Protein AF-A0A0C2CY02-F1 (afdb_monomer_lite)

pLDDT: mean 77.45, std 12.51, range [37.22, 92.62]

Foldseek 3Di:
DVVVVVCCVVVVVVVVVVVVVVVLLPQADDDPCSVVVVVVVVVVVVVCVVVVVVVVVVQCVPPNDVRNVVVVVVVVVVVVVVCVVCVVVSDGPVVPPVPPD

Organism: NCBI:txid51022

InterPro domains:
  IPR036259 MFS transporter superfamily [G3DSA:1.20.1250.20] (1-90)
  IPR036259 MFS transporter superfamily [SSF103473] (5-93)
  IPR051068 Major Facilitator Superfamily Domain-Containing Protein [PTHR23510] (2-96)

Secondary structure (DSSP, 8-state):
-HHHHHHHHHHHHHHHHHHHHHHHHHHHS-TTSHHHHHHHHHHHHHHHHHHHHHHHHHHHHHHGGGHHHHHHHHHHHHHHHHHHHHHTT---GGGTGGG--

Radius of gyration: 18.2 Å; chains: 1; bounding box: 47×31×46 Å

Sequence (101 aa):
LYYPLYVLVFGCVHSLLNICVTTIFSQVMGPCRQGTSQGLFIMAGSLGRLLAPLIMTALYTRFGPRAPWTMEIVQFYILATVWLVFYKKMVPLQSRTISEK

Structure (mmCIF, N/CA/C/O backbone):
data_AF-A0A0C2CY02-F1
#
_entry.id   AF-A0A0C2CY02-F1
#
loop_
_atom_site.group_PDB
_atom_site.id
_atom_site.type_symbol
_atom_site.label_atom_id
_atom_site.label_alt_id
_atom_site.label_comp_id
_atom_site.label_asym_id
_atom_site.label_entity_id
_atom_site.label_seq_id
_atom_site.pdbx_PDB_ins_code
_atom_site.Cartn_x
_atom_site.Cartn_y
_atom_site.Cartn_z
_atom_site.occupancy
_atom_site.B_iso_or_equiv
_atom_site.auth_seq_id
_atom_site.auth_comp_id
_atom_site.auth_asym_id
_atom_site.auth_atom_id
_atom_site.pdbx_PDB_model_num
ATOM 1 N N . LEU A 1 1 ? 4.912 21.142 -16.292 1.00 68.94 1 LEU A N 1
ATOM 2 C CA . LEU A 1 1 ? 3.490 20.751 -16.135 1.00 68.94 1 LEU A CA 1
ATOM 3 C C . LEU A 1 1 ? 3.309 19.318 -15.617 1.00 68.94 1 LEU A C 1
ATOM 5 O O . LEU A 1 1 ? 2.527 19.125 -14.702 1.00 68.94 1 LEU A O 1
ATOM 9 N N . TYR A 1 2 ? 4.043 18.332 -16.148 1.00 74.88 2 TYR A N 1
ATOM 10 C CA . TYR A 1 2 ? 3.904 16.918 -15.759 1.00 74.88 2 TYR A CA 1
ATOM 11 C C . TYR A 1 2 ? 4.198 16.637 -14.272 1.00 74.88 2 TYR A C 1
ATOM 13 O O . TYR A 1 2 ? 3.378 16.042 -13.587 1.00 74.88 2 TYR A O 1
ATOM 21 N N . TYR A 1 3 ? 5.320 17.136 -13.744 1.00 77.81 3 TYR A N 1
ATOM 22 C CA . TYR A 1 3 ? 5.711 16.937 -12.341 1.00 77.81 3 TYR A CA 1
ATOM 23 C C . TYR A 1 3 ? 4.693 17.452 -11.302 1.00 77.81 3 TYR A C 1
ATOM 25 O O . TYR A 1 3 ? 4.347 16.681 -10.410 1.00 77.81 3 TYR A O 1
ATOM 33 N N . PRO A 1 4 ? 4.158 18.690 -11.388 1.00 82.69 4 PRO A N 1
ATOM 34 C CA . PRO A 1 4 ? 3.165 19.153 -10.416 1.00 82.69 4 PRO A CA 1
ATOM 35 C C . PRO A 1 4 ? 1.824 18.415 -10.531 1.00 82.69 4 PRO A C 1
ATOM 37 O O . PRO A 1 4 ? 1.220 18.118 -9.507 1.00 82.69 4 PRO A O 1
ATOM 40 N N . LEU A 1 5 ? 1.382 18.052 -11.743 1.00 84.56 5 LEU A N 1
ATOM 41 C CA . LEU A 1 5 ? 0.193 17.210 -11.940 1.00 84.56 5 LEU A CA 1
ATOM 42 C C . LEU A 1 5 ? 0.378 15.821 -11.320 1.00 84.56 5 LEU A C 1
ATOM 44 O O . LEU A 1 5 ? -0.511 15.330 -10.631 1.00 84.56 5 LEU A O 1
ATOM 48 N N . TYR A 1 6 ? 1.550 15.218 -11.518 1.00 82.31 6 TYR A N 1
ATOM 49 C CA . TYR A 1 6 ? 1.894 13.922 -10.944 1.00 82.31 6 TYR A CA 1
ATOM 50 C C . TYR A 1 6 ? 1.858 13.961 -9.410 1.00 82.31 6 TYR A C 1
ATOM 52 O O . TYR A 1 6 ? 1.196 13.134 -8.786 1.00 82.31 6 TYR A O 1
ATOM 60 N N . VAL A 1 7 ? 2.501 14.957 -8.795 1.00 84.25 7 VAL A N 1
ATOM 61 C CA . VAL A 1 7 ? 2.508 15.118 -7.332 1.00 84.25 7 VAL A CA 1
ATOM 62 C C . VAL A 1 7 ? 1.099 15.357 -6.788 1.00 84.25 7 VAL A C 1
ATOM 64 O O . VAL A 1 7 ? 0.742 14.783 -5.763 1.00 84.25 7 VAL A O 1
ATOM 67 N N . LEU A 1 8 ? 0.282 16.158 -7.473 1.00 87.00 8 LEU A N 1
ATOM 68 C CA . LEU A 1 8 ? -1.064 16.488 -7.009 1.00 87.00 8 LEU A CA 1
ATOM 69 C C . LEU A 1 8 ? -1.999 15.277 -7.088 1.00 87.00 8 LEU A C 1
ATOM 71 O O . LEU A 1 8 ? -2.681 14.975 -6.112 1.00 87.00 8 LEU A O 1
ATOM 75 N N . VAL A 1 9 ? -1.984 14.540 -8.201 1.00 84.62 9 VAL A N 1
ATOM 76 C CA . VAL A 1 9 ? -2.836 13.356 -8.385 1.00 84.62 9 VAL A CA 1
ATOM 77 C C . VAL A 1 9 ? -2.410 12.226 -7.448 1.00 84.62 9 VAL A C 1
ATOM 79 O O . VAL A 1 9 ? -3.225 11.755 -6.656 1.00 84.62 9 VAL A O 1
ATOM 82 N N . PHE A 1 10 ? -1.139 11.813 -7.470 1.00 82.25 10 PHE A N 1
ATOM 83 C CA . PHE A 1 10 ? -0.686 10.694 -6.637 1.00 82.25 10 PHE A CA 1
ATOM 84 C C . PHE A 1 10 ? -0.647 11.055 -5.148 1.00 82.25 10 PHE A C 1
ATOM 86 O O . PHE A 1 10 ? -1.021 10.235 -4.310 1.00 82.25 10 PHE A O 1
ATOM 93 N N . GLY A 1 11 ? -0.261 12.286 -4.804 1.00 84.69 11 GLY A N 1
ATOM 94 C CA . GLY A 1 11 ? -0.223 12.760 -3.420 1.00 84.69 11 GLY A CA 1
ATOM 95 C C . GLY A 1 11 ? -1.613 12.897 -2.797 1.00 84.69 11 GLY A C 1
ATOM 96 O O . GLY A 1 11 ? -1.828 12.446 -1.667 1.00 84.69 11 GLY A O 1
ATOM 97 N N . CYS A 1 12 ? -2.578 13.463 -3.530 1.00 86.31 12 CYS A N 1
ATOM 98 C CA . CYS A 1 12 ? -3.953 13.591 -3.043 1.00 86.31 12 CYS A CA 1
ATOM 99 C C . CYS A 1 12 ? -4.611 12.215 -2.874 1.00 86.31 12 CYS A C 1
ATOM 101 O O . CYS A 1 12 ? -5.151 11.921 -1.807 1.00 86.31 12 CYS A O 1
ATOM 103 N N . VAL A 1 13 ? -4.481 11.332 -3.871 1.00 85.69 13 VAL A N 1
ATOM 104 C CA . VAL A 1 13 ? -5.027 9.966 -3.807 1.00 85.69 13 VAL A CA 1
ATOM 105 C C . VAL A 1 13 ? -4.414 9.175 -2.650 1.00 85.69 13 VAL A C 1
ATOM 107 O O . VAL A 1 13 ? -5.147 8.544 -1.890 1.00 85.69 13 VAL A O 1
ATOM 110 N N . HIS A 1 14 ? -3.093 9.242 -2.459 1.00 83.56 14 HIS A N 1
ATOM 111 C CA . HIS A 1 14 ? -2.429 8.567 -1.343 1.00 83.56 14 HIS A CA 1
ATOM 112 C C . HIS A 1 14 ? -2.931 9.065 0.021 1.00 83.56 14 HIS A C 1
ATOM 114 O O . HIS A 1 14 ? -3.169 8.266 0.929 1.00 83.56 14 HIS A O 1
ATOM 120 N N . SER A 1 15 ? -3.142 10.376 0.150 1.00 87.06 15 SER A N 1
ATOM 121 C CA . SER A 1 15 ? -3.644 10.984 1.386 1.00 87.06 15 SER A CA 1
ATOM 122 C C . SER A 1 15 ? -5.070 10.525 1.700 1.00 87.06 15 SER A C 1
ATOM 124 O O . SER A 1 15 ? -5.351 10.118 2.828 1.00 87.06 15 SER A O 1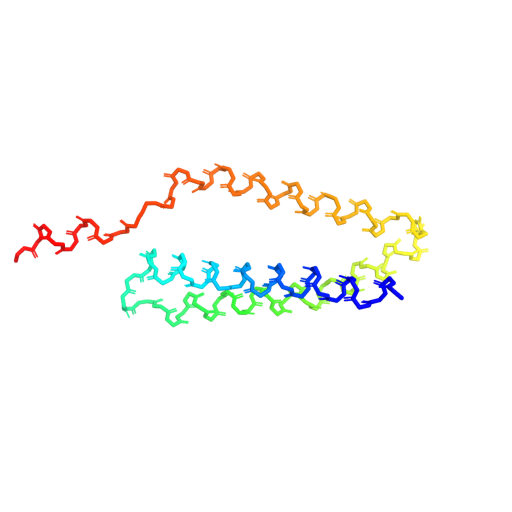
ATOM 126 N N . LEU A 1 16 ? -5.952 10.517 0.695 1.00 86.12 16 LEU A N 1
ATOM 127 C CA . LEU A 1 16 ? -7.328 10.032 0.835 1.00 86.12 16 LEU A CA 1
ATOM 128 C C . LEU A 1 16 ? -7.371 8.545 1.212 1.00 86.12 16 LEU A C 1
ATOM 130 O O . LEU A 1 16 ? -8.095 8.169 2.132 1.00 86.12 16 LEU A O 1
ATOM 134 N N . LEU A 1 17 ? -6.553 7.709 0.564 1.00 85.56 17 LEU A N 1
ATOM 135 C CA . LEU A 1 17 ? -6.463 6.279 0.875 1.00 85.56 17 LEU A CA 1
ATOM 136 C C . LEU A 1 17 ? -6.048 6.032 2.328 1.00 85.56 17 LEU A C 1
ATOM 138 O O . LEU A 1 17 ? -6.659 5.207 3.005 1.00 85.56 17 LEU A O 1
ATOM 142 N N . ASN A 1 18 ? -5.047 6.759 2.829 1.00 85.38 18 ASN A N 1
ATOM 143 C CA . ASN A 1 18 ? -4.580 6.603 4.206 1.00 85.38 18 ASN A CA 1
ATOM 144 C C . ASN A 1 18 ? -5.675 6.963 5.232 1.00 85.38 18 ASN A C 1
ATOM 146 O O . ASN A 1 18 ? -5.895 6.241 6.209 1.00 85.38 18 ASN A O 1
ATOM 150 N N . ILE A 1 19 ? -6.422 8.042 4.979 1.00 85.00 19 ILE A N 1
ATOM 151 C CA . ILE A 1 19 ? -7.548 8.453 5.831 1.00 85.00 19 ILE A CA 1
ATOM 152 C C . ILE A 1 19 ? -8.668 7.403 5.791 1.00 85.00 19 ILE A C 1
ATOM 154 O O . ILE A 1 19 ? -9.185 7.009 6.837 1.00 85.00 19 ILE A O 1
ATOM 158 N N . CYS A 1 20 ? -9.022 6.887 4.611 1.00 83.00 20 CYS A N 1
ATOM 159 C CA . CYS A 1 20 ? -10.033 5.835 4.493 1.00 83.00 20 CYS A CA 1
ATOM 160 C C . CYS A 1 20 ? -9.627 4.557 5.242 1.00 83.00 20 CYS A C 1
ATOM 162 O O . CYS A 1 20 ? -10.435 4.009 5.990 1.00 83.00 20 CYS A O 1
ATOM 164 N N . VAL A 1 21 ? -8.380 4.099 5.092 1.00 79.81 21 VAL A N 1
ATOM 165 C CA . VAL A 1 21 ? -7.887 2.885 5.763 1.00 79.81 21 VAL A CA 1
ATOM 166 C C . VAL A 1 21 ? -7.912 3.048 7.279 1.00 79.81 21 VAL A C 1
ATOM 168 O O . VAL A 1 21 ? -8.424 2.173 7.973 1.00 79.81 21 VAL A O 1
ATOM 171 N N . THR A 1 22 ? -7.423 4.173 7.802 1.00 78.25 22 THR A N 1
ATOM 172 C CA . THR A 1 22 ? -7.427 4.437 9.252 1.00 78.25 22 THR A CA 1
ATOM 173 C C . THR A 1 22 ? -8.842 4.554 9.824 1.00 78.25 22 THR A C 1
ATOM 175 O O . THR A 1 22 ? -9.092 4.064 10.925 1.00 78.25 22 THR A O 1
ATOM 178 N N . THR A 1 23 ? -9.785 5.113 9.059 1.00 80.44 23 THR A N 1
ATOM 179 C CA . THR A 1 23 ? -11.202 5.218 9.448 1.00 80.44 23 THR A CA 1
ATOM 180 C C . THR A 1 23 ? -11.901 3.857 9.455 1.00 80.44 23 THR A C 1
ATOM 182 O O . THR A 1 23 ? -12.600 3.523 10.409 1.00 80.44 23 THR A O 1
ATOM 185 N N . ILE A 1 24 ? -11.696 3.026 8.428 1.00 77.00 24 ILE A N 1
ATOM 186 C CA . ILE A 1 24 ? -12.246 1.658 8.396 1.00 77.00 24 ILE A CA 1
ATOM 187 C C . ILE A 1 24 ? -11.663 0.840 9.551 1.00 77.00 24 ILE A C 1
ATOM 189 O O . ILE A 1 24 ? -12.378 0.102 10.226 1.00 77.00 24 ILE A O 1
ATOM 193 N N . PHE A 1 25 ? -10.368 0.994 9.813 1.00 72.25 25 PHE A N 1
ATOM 194 C CA . PHE A 1 25 ? -9.676 0.267 10.865 1.00 72.25 25 PHE A CA 1
ATOM 195 C C . PHE A 1 25 ? -10.190 0.614 12.269 1.00 72.25 25 PHE A C 1
ATOM 197 O O . PHE A 1 25 ? -10.373 -0.288 13.085 1.00 72.25 25 PHE A O 1
ATOM 204 N N . SER A 1 26 ? -10.480 1.891 12.543 1.00 70.06 26 SER A N 1
ATOM 205 C CA . SER A 1 26 ? -11.073 2.318 13.818 1.00 70.06 26 SER A CA 1
ATOM 206 C C . SER A 1 26 ? -12.545 1.917 13.963 1.00 70.06 26 SER A C 1
ATOM 208 O O . SER A 1 26 ? -12.974 1.597 15.064 1.00 70.06 26 SER A O 1
ATOM 210 N N . GLN A 1 27 ? -13.314 1.874 12.870 1.00 70.56 27 GLN A N 1
ATOM 211 C CA . GLN A 1 27 ? -14.714 1.417 12.875 1.00 70.56 27 GLN A CA 1
ATOM 212 C C . GLN A 1 27 ? -14.846 -0.104 13.067 1.00 70.56 27 GLN A C 1
ATOM 214 O O . GLN A 1 27 ? -15.799 -0.585 13.681 1.00 70.56 27 GLN A O 1
ATOM 219 N N . VAL A 1 28 ? -13.906 -0.884 12.524 1.00 67.19 28 VAL A N 1
ATOM 220 C CA . VAL A 1 28 ? -13.910 -2.353 12.629 1.00 67.19 28 VAL A CA 1
ATOM 221 C C . VAL A 1 28 ? -13.371 -2.825 13.981 1.00 67.19 28 VAL A C 1
ATOM 223 O O . VAL A 1 28 ? -13.772 -3.881 14.462 1.00 67.19 28 VAL A O 1
ATOM 226 N N . MET A 1 29 ? -12.481 -2.073 14.627 1.00 62.16 29 MET A N 1
ATOM 227 C CA . MET A 1 29 ? -11.864 -2.490 15.885 1.00 62.16 29 MET A CA 1
ATOM 228 C C . MET A 1 29 ? -12.372 -1.669 17.067 1.00 62.16 29 MET A C 1
ATOM 230 O O . MET A 1 29 ? -12.173 -0.464 17.128 1.00 62.16 29 MET A O 1
ATOM 234 N N . GLY A 1 30 ? -12.970 -2.337 18.054 1.00 64.56 30 GLY A N 1
ATOM 235 C CA . GLY A 1 30 ? -13.368 -1.697 19.309 1.00 64.56 30 GLY A CA 1
ATOM 236 C C . GLY A 1 30 ? -12.184 -1.153 20.140 1.00 64.56 30 GLY A C 1
ATOM 237 O O . GLY A 1 30 ? -11.029 -1.534 19.918 1.00 64.56 30 GLY A O 1
ATOM 238 N N . PRO A 1 31 ? -12.465 -0.323 21.165 1.00 64.12 31 PRO A N 1
ATOM 239 C CA . PRO A 1 31 ? -11.479 0.492 21.893 1.00 64.12 31 PRO A CA 1
ATOM 240 C C . PRO A 1 31 ? -10.400 -0.290 22.667 1.00 64.12 31 PRO A C 1
ATOM 242 O O . PRO A 1 31 ? -9.368 0.271 23.017 1.00 64.12 31 PRO A O 1
ATOM 245 N N . CYS A 1 32 ? -10.589 -1.586 22.935 1.00 59.91 32 CYS A N 1
ATOM 246 C CA . CYS A 1 32 ? -9.707 -2.333 23.841 1.00 59.91 32 CYS A CA 1
ATOM 247 C C . CYS A 1 32 ? -8.456 -2.943 23.163 1.00 59.91 32 CYS A C 1
ATOM 249 O O . CYS A 1 32 ? -7.467 -3.216 23.836 1.00 59.91 32 CYS A O 1
ATOM 251 N N . ARG A 1 33 ? -8.451 -3.155 21.833 1.00 67.00 33 ARG A N 1
ATOM 252 C CA . ARG A 1 33 ? -7.332 -3.833 21.120 1.00 67.00 33 ARG A CA 1
ATOM 253 C C . ARG A 1 33 ? -6.731 -3.023 19.964 1.00 67.00 33 ARG A C 1
ATOM 255 O O . ARG A 1 33 ? -6.009 -3.571 19.134 1.00 67.00 33 ARG A O 1
ATOM 262 N N . GLN A 1 34 ? -7.002 -1.721 19.913 1.00 72.25 34 GLN A N 1
ATOM 263 C CA . GLN A 1 34 ? -6.606 -0.857 18.796 1.00 72.25 34 GLN A CA 1
ATOM 264 C C . GLN A 1 34 ? -5.079 -0.690 18.672 1.00 72.25 34 GLN A C 1
ATOM 266 O O . GLN A 1 34 ? -4.551 -0.721 17.561 1.00 72.25 34 GLN A O 1
ATOM 271 N N . GLY A 1 35 ? -4.358 -0.603 19.797 1.00 76.56 35 GLY A N 1
ATOM 272 C CA . GLY A 1 35 ? -2.909 -0.366 19.812 1.00 76.56 35 GLY A CA 1
ATOM 273 C C . GLY A 1 35 ? -2.077 -1.487 19.176 1.00 76.56 35 GLY A C 1
ATOM 274 O O . GLY A 1 35 ? -1.223 -1.216 18.334 1.00 76.56 35 GLY A O 1
ATOM 275 N N . THR A 1 36 ? -2.339 -2.755 19.514 1.00 82.25 36 THR A N 1
ATOM 276 C CA . THR A 1 36 ? -1.573 -3.895 18.971 1.00 82.25 36 THR A CA 1
ATOM 277 C C . THR A 1 36 ? -1.805 -4.076 17.475 1.00 82.25 36 THR A C 1
ATOM 279 O O . THR A 1 36 ? -0.856 -4.276 16.720 1.00 82.25 36 THR A O 1
ATOM 282 N N . SER A 1 37 ? -3.058 -3.968 17.030 1.00 78.75 37 SER A N 1
ATOM 283 C CA . SER A 1 37 ? -3.396 -4.096 15.614 1.00 78.75 37 SER A CA 1
ATOM 284 C C . SER A 1 37 ? -2.795 -2.951 14.796 1.00 78.75 37 SER A C 1
ATOM 286 O O . SER A 1 37 ? -2.277 -3.184 13.705 1.00 78.75 37 SER A O 1
ATOM 288 N N . GLN A 1 38 ? -2.825 -1.719 15.318 1.00 82.31 38 GLN A N 1
ATOM 289 C CA . GLN A 1 38 ? -2.183 -0.575 14.669 1.00 82.31 38 GLN A CA 1
ATOM 290 C C . GLN A 1 38 ? -0.662 -0.751 14.610 1.00 82.31 38 GLN A C 1
ATOM 292 O O . GLN A 1 38 ? -0.054 -0.475 13.577 1.00 82.31 38 GLN A O 1
ATOM 297 N N . GLY A 1 39 ? -0.055 -1.282 15.675 1.00 86.31 39 GLY A N 1
ATOM 298 C CA . GLY A 1 39 ? 1.355 -1.666 15.690 1.00 86.31 39 GLY A CA 1
ATOM 299 C C . GLY A 1 39 ? 1.692 -2.676 14.591 1.00 86.31 39 GLY A C 1
ATOM 300 O O . GLY A 1 39 ? 2.630 -2.453 13.829 1.00 86.31 39 GLY A O 1
ATOM 301 N N . LEU A 1 40 ? 0.887 -3.733 14.437 1.00 86.19 40 LEU A N 1
ATOM 302 C CA . LEU A 1 40 ? 1.080 -4.737 13.384 1.00 86.19 40 LEU A CA 1
ATOM 303 C C . LEU A 1 40 ? 0.944 -4.131 11.978 1.00 86.19 40 LEU A C 1
ATOM 305 O O . LEU A 1 40 ? 1.754 -4.426 11.100 1.00 86.19 40 LEU A O 1
ATOM 309 N N . PHE A 1 41 ? -0.037 -3.249 11.772 1.00 83.81 41 PHE A N 1
ATOM 310 C CA . PHE A 1 41 ? -0.216 -2.532 10.508 1.00 83.81 41 PHE A CA 1
ATOM 311 C C . PHE A 1 41 ? 1.008 -1.669 10.161 1.00 83.81 41 PHE A C 1
ATOM 313 O O . PHE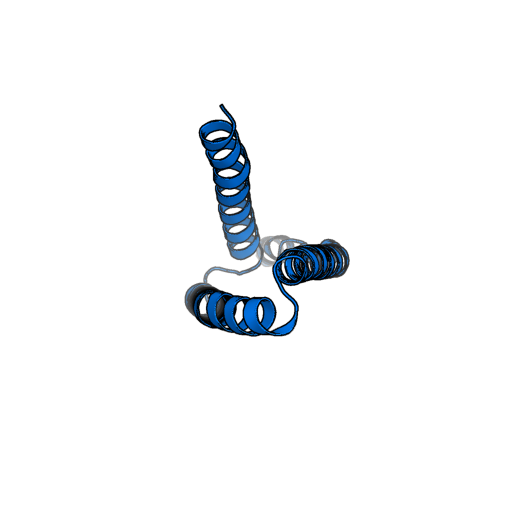 A 1 41 ? 1.512 -1.718 9.037 1.00 83.81 41 PHE A O 1
ATOM 320 N N . ILE A 1 42 ? 1.540 -0.929 11.137 1.00 88.00 42 ILE A N 1
ATOM 321 C CA . ILE A 1 42 ? 2.735 -0.095 10.954 1.00 88.00 42 ILE A CA 1
ATOM 322 C C . ILE A 1 42 ? 3.975 -0.961 10.691 1.00 88.00 42 ILE A C 1
ATOM 324 O O . ILE A 1 42 ? 4.776 -0.625 9.813 1.00 88.00 42 ILE A O 1
ATOM 328 N N . MET A 1 43 ? 4.128 -2.086 11.396 1.00 90.31 43 MET A N 1
ATOM 329 C CA . MET A 1 43 ? 5.227 -3.031 11.172 1.00 90.31 43 MET A CA 1
ATOM 330 C C . MET A 1 43 ? 5.179 -3.621 9.760 1.00 90.31 43 MET A C 1
ATOM 332 O O . MET A 1 43 ? 6.188 -3.586 9.055 1.00 90.31 43 MET A O 1
ATOM 336 N N . ALA A 1 44 ? 4.008 -4.075 9.307 1.0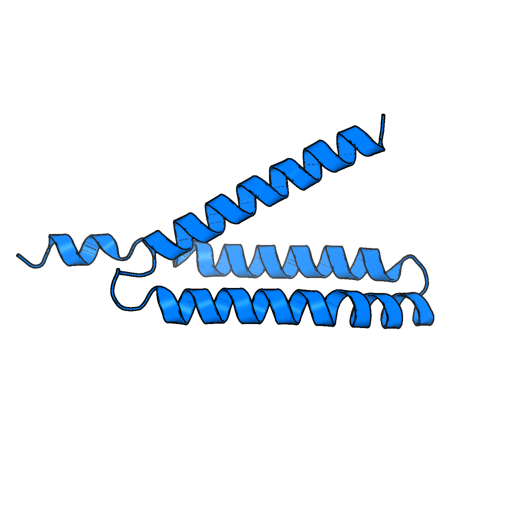0 87.81 44 ALA A N 1
ATOM 337 C CA . ALA A 1 44 ? 3.819 -4.581 7.948 1.00 87.81 44 ALA A CA 1
ATOM 338 C C . ALA A 1 44 ? 4.132 -3.507 6.891 1.00 87.81 44 ALA A C 1
ATOM 340 O O . ALA A 1 44 ? 4.859 -3.771 5.931 1.00 87.81 44 ALA A O 1
ATOM 341 N N . GLY A 1 45 ? 3.665 -2.271 7.097 1.00 87.06 45 GLY A N 1
ATOM 342 C CA . GLY A 1 45 ? 3.966 -1.149 6.204 1.00 87.06 45 GLY A CA 1
ATOM 343 C C . GLY A 1 45 ? 5.452 -0.772 6.166 1.00 87.06 45 GLY A C 1
ATOM 344 O O . GLY A 1 45 ? 5.958 -0.346 5.127 1.00 87.06 45 GLY A O 1
ATOM 345 N N . SER A 1 46 ? 6.166 -0.932 7.280 1.00 90.38 46 SER A N 1
ATOM 346 C CA . SER A 1 46 ? 7.613 -0.682 7.365 1.00 90.38 46 SER A CA 1
ATOM 347 C C . SER A 1 46 ? 8.412 -1.781 6.665 1.00 90.38 46 SER A C 1
ATOM 349 O O . SER A 1 46 ? 9.341 -1.484 5.916 1.00 90.38 46 SER A O 1
ATOM 351 N N . LEU A 1 47 ? 8.001 -3.041 6.831 1.00 91.69 47 LEU A N 1
ATOM 352 C CA . LEU A 1 47 ? 8.610 -4.175 6.143 1.00 91.69 47 LEU A CA 1
ATOM 353 C C . LEU A 1 47 ? 8.418 -4.075 4.623 1.00 91.69 47 LEU A C 1
ATOM 355 O O . LEU A 1 47 ? 9.370 -4.264 3.870 1.00 91.69 47 LEU A O 1
ATOM 359 N N . GLY A 1 48 ? 7.221 -3.689 4.170 1.00 88.19 48 GLY A N 1
ATOM 360 C CA . GLY A 1 48 ? 6.951 -3.432 2.754 1.00 88.19 48 GLY A CA 1
ATOM 361 C C . GLY A 1 48 ? 7.849 -2.337 2.173 1.00 88.19 48 GLY A C 1
ATOM 362 O O . GLY A 1 48 ? 8.409 -2.512 1.095 1.00 88.19 48 GLY A O 1
ATOM 363 N N . ARG A 1 49 ? 8.071 -1.243 2.915 1.00 88.44 49 ARG A N 1
ATOM 364 C CA . ARG A 1 49 ? 8.983 -0.160 2.502 1.00 88.44 49 ARG A CA 1
ATOM 365 C C . ARG A 1 49 ? 10.447 -0.589 2.416 1.00 88.44 49 ARG A C 1
ATOM 367 O O . ARG A 1 49 ? 11.176 -0.032 1.604 1.00 88.44 49 ARG A O 1
ATOM 374 N N . LEU A 1 50 ? 10.870 -1.565 3.216 1.00 92.62 50 LEU A N 1
ATOM 375 C CA . LEU A 1 50 ? 12.215 -2.136 3.139 1.00 92.62 50 LEU A CA 1
ATOM 376 C C . LEU A 1 50 ? 12.355 -3.109 1.958 1.00 92.62 50 LEU A C 1
ATOM 378 O O . LEU A 1 50 ? 13.355 -3.079 1.243 1.00 92.62 50 LEU A O 1
ATOM 382 N N . LEU A 1 51 ? 11.342 -3.945 1.722 1.00 88.75 51 LEU A N 1
ATOM 383 C CA . LEU A 1 51 ? 11.354 -4.945 0.651 1.00 88.75 51 LEU A CA 1
ATOM 384 C C . LEU A 1 51 ? 11.152 -4.337 -0.744 1.00 88.75 51 LEU A C 1
ATOM 386 O O . LEU A 1 51 ? 11.752 -4.817 -1.703 1.00 88.75 51 LEU A O 1
ATOM 390 N N . ALA A 1 52 ? 10.355 -3.273 -0.870 1.00 85.94 52 ALA A N 1
ATOM 391 C CA . ALA A 1 52 ? 10.048 -2.631 -2.149 1.00 85.94 52 ALA A CA 1
ATOM 392 C C . ALA A 1 52 ? 11.296 -2.222 -2.967 1.00 85.94 52 ALA A C 1
ATOM 394 O O . ALA A 1 52 ? 11.413 -2.665 -4.112 1.00 85.94 52 ALA A O 1
ATOM 395 N N . PRO A 1 53 ? 12.267 -1.450 -2.432 1.00 87.44 53 PRO A N 1
ATOM 396 C CA . PRO A 1 53 ? 13.464 -1.076 -3.186 1.00 87.44 53 PRO A CA 1
ATOM 397 C C . PRO A 1 53 ? 14.386 -2.268 -3.465 1.00 87.44 53 PRO A C 1
ATOM 399 O O . PRO A 1 53 ? 15.021 -2.300 -4.517 1.00 87.44 53 PRO A O 1
ATOM 402 N N . LEU A 1 54 ? 14.442 -3.267 -2.576 1.00 88.25 54 LEU A N 1
ATOM 403 C CA . LEU A 1 54 ? 15.218 -4.495 -2.792 1.00 88.25 54 LEU A CA 1
ATOM 404 C C . LEU A 1 54 ? 14.680 -5.289 -3.987 1.00 88.25 54 LEU A C 1
ATOM 406 O O . LEU A 1 54 ? 15.439 -5.639 -4.892 1.00 88.25 54 LEU A O 1
ATOM 410 N N . ILE A 1 55 ? 13.366 -5.519 -4.017 1.00 85.62 55 ILE A N 1
ATOM 411 C CA . ILE A 1 55 ? 12.695 -6.233 -5.107 1.00 85.62 55 ILE A CA 1
ATOM 412 C C . ILE A 1 55 ? 12.813 -5.431 -6.405 1.00 85.62 55 ILE A C 1
ATOM 414 O O . ILE A 1 55 ? 13.181 -5.999 -7.431 1.00 85.62 55 ILE A O 1
ATOM 418 N N . MET A 1 56 ? 12.582 -4.115 -6.367 1.00 84.25 56 MET A N 1
ATOM 419 C CA . MET A 1 56 ? 12.678 -3.277 -7.565 1.00 84.25 56 MET A CA 1
ATOM 420 C C . MET A 1 56 ? 14.095 -3.214 -8.130 1.00 84.25 56 MET A C 1
ATOM 422 O O . MET A 1 56 ? 14.265 -3.322 -9.342 1.00 84.25 56 MET A O 1
ATOM 426 N N . THR A 1 57 ? 15.119 -3.125 -7.280 1.00 85.44 57 THR A N 1
ATOM 427 C CA . THR A 1 57 ? 16.521 -3.119 -7.729 1.00 85.44 57 THR A CA 1
ATOM 428 C C . THR A 1 57 ? 16.917 -4.467 -8.339 1.00 85.44 57 THR A C 1
ATOM 430 O O . THR A 1 57 ? 17.532 -4.514 -9.410 1.00 85.44 57 THR A O 1
ATOM 433 N N . ALA A 1 58 ? 16.527 -5.580 -7.709 1.00 84.00 58 ALA A N 1
ATOM 434 C CA . ALA A 1 58 ? 16.792 -6.925 -8.223 1.00 84.00 58 ALA A CA 1
ATOM 435 C C . ALA A 1 58 ? 16.053 -7.207 -9.543 1.00 84.00 58 ALA A C 1
ATOM 437 O O . ALA A 1 58 ? 16.578 -7.878 -10.435 1.00 84.00 58 ALA A O 1
ATOM 438 N N . LEU A 1 59 ? 14.836 -6.684 -9.687 1.00 82.00 59 LEU A N 1
ATOM 439 C CA . LEU A 1 59 ? 14.021 -6.895 -10.876 1.00 82.00 59 LEU A CA 1
ATOM 440 C C . LEU A 1 59 ? 14.478 -6.014 -12.045 1.00 82.00 59 LEU A C 1
ATOM 442 O O . LEU A 1 59 ? 14.569 -6.495 -13.177 1.00 82.00 59 LEU A O 1
ATOM 446 N N . TYR A 1 60 ? 14.838 -4.758 -11.767 1.00 78.25 60 TYR A N 1
ATOM 447 C CA . TYR A 1 60 ? 15.368 -3.828 -12.763 1.00 78.25 60 TYR A CA 1
ATOM 448 C C . TYR A 1 60 ? 16.676 -4.340 -13.381 1.00 78.25 60 TYR A C 1
ATOM 450 O O . TYR A 1 60 ? 16.852 -4.279 -14.596 1.00 78.25 60 TYR A O 1
ATOM 458 N N . THR A 1 61 ? 17.572 -4.903 -12.563 1.00 78.62 61 THR A N 1
ATOM 459 C CA . THR A 1 61 ? 18.868 -5.430 -13.026 1.00 78.62 61 THR A CA 1
ATOM 460 C C . THR A 1 61 ? 18.745 -6.672 -13.908 1.00 78.62 61 THR A C 1
ATOM 462 O O . THR A 1 61 ? 19.569 -6.849 -14.801 1.0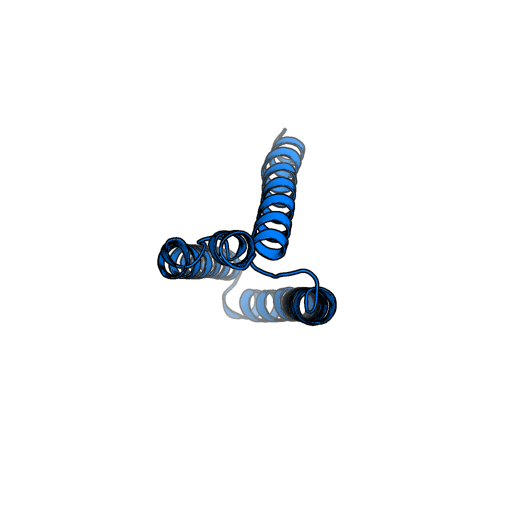0 78.62 61 THR A O 1
ATOM 465 N N . ARG A 1 62 ? 17.726 -7.522 -13.709 1.00 76.69 62 ARG A N 1
ATOM 466 C CA . ARG A 1 62 ? 17.551 -8.753 -14.504 1.00 76.69 62 ARG A CA 1
ATOM 467 C C . ARG A 1 62 ? 16.645 -8.611 -15.725 1.00 76.69 62 ARG A C 1
ATOM 469 O O . ARG A 1 62 ? 16.917 -9.247 -16.736 1.00 76.69 62 ARG A O 1
ATOM 476 N N . PHE A 1 63 ? 15.573 -7.825 -15.638 1.00 73.94 63 PHE A N 1
ATOM 477 C CA . PHE A 1 63 ? 14.532 -7.758 -16.678 1.00 73.94 63 PHE A CA 1
ATOM 478 C C . PHE A 1 63 ? 14.396 -6.371 -17.329 1.00 73.94 63 PHE A C 1
ATOM 480 O O . PHE A 1 63 ? 13.547 -6.167 -18.202 1.00 73.94 63 PHE A O 1
ATOM 487 N N . GLY A 1 64 ? 15.243 -5.416 -16.938 1.00 77.75 64 GLY A N 1
ATOM 488 C CA . GLY A 1 64 ? 15.250 -4.068 -17.490 1.00 77.75 64 GLY A CA 1
ATOM 489 C C . GLY A 1 64 ? 14.053 -3.209 -17.045 1.00 77.75 64 GLY A C 1
ATOM 490 O O . GLY A 1 64 ? 13.303 -3.567 -16.134 1.00 77.75 64 GLY A O 1
ATOM 491 N N . PRO A 1 65 ? 13.838 -2.053 -17.697 1.00 74.81 65 PRO A N 1
ATOM 492 C CA . PRO A 1 65 ? 12.933 -1.004 -17.217 1.00 74.81 65 PRO A CA 1
ATOM 493 C C . PRO A 1 65 ? 11.438 -1.329 -17.339 1.00 74.81 65 PRO A C 1
ATOM 495 O O . PRO A 1 65 ? 10.615 -0.597 -16.798 1.00 74.81 65 PRO A O 1
ATOM 498 N N . ARG A 1 66 ? 11.057 -2.410 -18.036 1.00 73.69 66 ARG A N 1
ATOM 499 C CA . ARG A 1 66 ? 9.647 -2.820 -18.194 1.00 73.69 66 ARG A CA 1
ATOM 500 C C . ARG A 1 66 ? 9.112 -3.597 -16.991 1.00 73.69 66 ARG A C 1
ATOM 502 O O . ARG A 1 66 ? 7.916 -3.552 -16.725 1.00 73.69 66 ARG A O 1
ATOM 509 N N . ALA A 1 67 ? 9.984 -4.284 -16.262 1.00 76.12 67 ALA A N 1
ATOM 510 C CA . ALA A 1 67 ? 9.583 -5.192 -15.194 1.00 76.12 67 ALA A CA 1
ATOM 511 C C . ALA A 1 67 ? 9.011 -4.511 -13.931 1.00 76.12 67 ALA A C 1
ATOM 513 O O . ALA A 1 67 ? 8.040 -5.041 -13.386 1.00 76.12 67 ALA A O 1
ATOM 514 N N . PRO A 1 68 ? 9.504 -3.332 -13.489 1.00 78.19 68 PRO A N 1
ATOM 515 C CA . PRO A 1 68 ? 8.885 -2.590 -12.387 1.00 78.19 68 PRO A CA 1
ATOM 516 C C . PRO A 1 68 ? 7.417 -2.250 -12.656 1.00 78.19 68 PRO A C 1
ATOM 518 O O . PRO A 1 68 ? 6.564 -2.442 -11.796 1.00 78.19 68 PRO A O 1
ATOM 521 N N . TRP A 1 69 ? 7.102 -1.827 -13.884 1.00 78.75 69 TRP A N 1
ATOM 522 C CA . TRP A 1 69 ? 5.736 -1.482 -14.276 1.00 78.75 69 TRP A CA 1
ATOM 523 C C . TRP A 1 69 ? 4.795 -2.685 -14.235 1.00 78.75 69 TRP A C 1
ATOM 525 O O . TRP A 1 69 ? 3.654 -2.559 -13.799 1.00 78.75 69 TRP A O 1
ATOM 535 N N . THR A 1 70 ? 5.263 -3.865 -14.649 1.00 81.31 70 THR A N 1
ATOM 536 C CA . THR A 1 70 ? 4.457 -5.091 -14.569 1.00 81.31 70 THR A CA 1
ATOM 537 C C . THR A 1 70 ? 4.190 -5.494 -13.118 1.00 81.31 70 THR A C 1
ATOM 539 O O . THR A 1 70 ? 3.071 -5.887 -12.800 1.00 81.31 70 THR A O 1
ATOM 542 N N . MET A 1 71 ? 5.174 -5.341 -12.225 1.00 83.00 71 MET A N 1
ATOM 543 C CA . MET A 1 71 ? 4.992 -5.578 -10.786 1.00 83.00 71 MET A CA 1
ATOM 544 C C . MET A 1 71 ? 3.940 -4.653 -10.168 1.00 83.00 71 MET A C 1
ATOM 546 O O . MET A 1 71 ? 3.078 -5.129 -9.433 1.00 83.00 71 MET A O 1
ATOM 550 N N . GLU A 1 72 ? 3.961 -3.360 -10.498 1.00 83.62 72 GLU A N 1
ATOM 551 C CA . GLU A 1 72 ? 2.960 -2.400 -10.007 1.00 83.62 72 GLU A CA 1
ATOM 552 C C . GLU A 1 72 ? 1.538 -2.798 -10.435 1.00 83.62 72 GLU A C 1
ATOM 554 O O . GLU A 1 72 ? 0.618 -2.822 -9.617 1.00 83.62 72 GLU A O 1
ATOM 559 N N . ILE A 1 73 ? 1.355 -3.195 -11.701 1.00 86.12 73 ILE A N 1
ATOM 560 C CA . ILE A 1 73 ? 0.054 -3.654 -12.216 1.00 86.12 73 ILE A CA 1
ATOM 561 C C . ILE A 1 73 ? -0.431 -4.893 -11.450 1.00 86.12 73 ILE A C 1
ATOM 563 O O . ILE A 1 73 ? -1.598 -4.965 -11.055 1.00 86.12 73 ILE A O 1
ATOM 567 N N . VAL A 1 74 ? 0.462 -5.854 -11.204 1.00 88.81 74 VAL A N 1
ATOM 568 C CA . VAL A 1 74 ? 0.144 -7.057 -10.421 1.00 88.81 74 VAL A CA 1
ATOM 569 C C . VAL A 1 74 ? -0.240 -6.685 -8.987 1.00 88.81 74 VAL A C 1
ATOM 571 O O . VAL A 1 74 ? -1.224 -7.208 -8.462 1.00 88.81 74 VAL A O 1
ATOM 574 N N . GLN A 1 75 ? 0.472 -5.744 -8.367 1.00 86.06 75 GLN A N 1
ATOM 575 C CA . GLN A 1 75 ? 0.177 -5.285 -7.011 1.00 86.06 75 GLN A CA 1
ATOM 576 C C . GLN A 1 75 ? -1.202 -4.617 -6.914 1.00 86.06 75 GLN A C 1
ATOM 578 O O . GLN A 1 75 ? -1.957 -4.914 -5.984 1.00 86.06 75 GLN A O 1
ATOM 583 N N . PHE A 1 76 ? -1.581 -3.785 -7.890 1.00 87.19 76 PHE A N 1
ATOM 584 C CA . PHE A 1 76 ? -2.930 -3.214 -7.957 1.00 87.19 76 PHE A CA 1
ATOM 585 C C . PHE A 1 76 ? -4.014 -4.284 -8.107 1.00 87.19 76 PHE A C 1
ATOM 587 O O . PHE A 1 76 ? -5.069 -4.176 -7.480 1.00 87.19 76 PHE A O 1
ATOM 594 N N . TYR A 1 77 ? -3.756 -5.333 -8.889 1.00 92.00 77 TYR A N 1
ATOM 595 C CA . TYR A 1 77 ? -4.708 -6.429 -9.059 1.00 92.00 77 TYR A CA 1
ATOM 596 C C . TYR A 1 77 ? -4.910 -7.220 -7.759 1.00 92.00 77 TYR A C 1
ATOM 598 O O . TYR A 1 77 ? -6.043 -7.480 -7.350 1.00 92.00 77 TYR A O 1
ATOM 606 N N . ILE A 1 78 ? -3.822 -7.544 -7.054 1.00 88.56 78 ILE A N 1
ATOM 607 C CA . ILE A 1 78 ? -3.891 -8.200 -5.741 1.00 88.56 78 ILE A CA 1
ATOM 608 C C . ILE A 1 78 ? -4.672 -7.322 -4.756 1.00 88.56 78 ILE A C 1
ATOM 610 O O . ILE A 1 78 ? -5.578 -7.812 -4.084 1.00 88.56 78 ILE A O 1
ATOM 614 N N . LEU A 1 79 ? -4.396 -6.016 -4.716 1.00 86.81 79 LEU A N 1
ATOM 615 C CA . LEU A 1 79 ? -5.136 -5.091 -3.858 1.00 86.81 79 LEU A CA 1
AT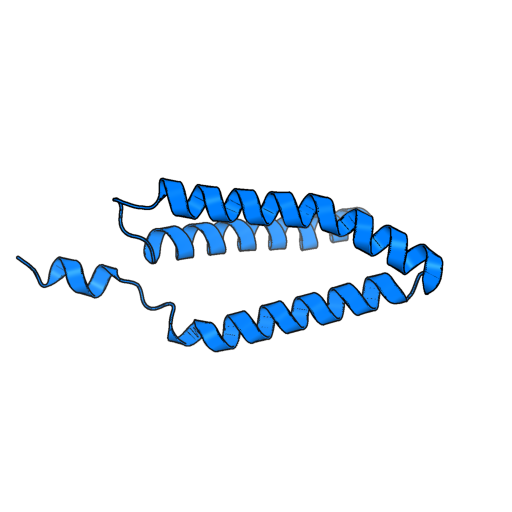OM 616 C C . LEU A 1 79 ? -6.636 -5.097 -4.184 1.00 86.81 79 LEU A C 1
ATOM 618 O O . LEU A 1 79 ? -7.451 -5.241 -3.275 1.00 86.81 79 LEU A O 1
ATOM 622 N N . ALA A 1 80 ? -7.003 -4.997 -5.464 1.00 87.50 80 ALA A N 1
ATOM 623 C CA . ALA A 1 80 ? -8.397 -4.994 -5.903 1.00 87.50 80 ALA A CA 1
ATOM 624 C C . ALA A 1 80 ? -9.125 -6.300 -5.546 1.00 87.50 80 ALA A C 1
ATOM 626 O O . ALA A 1 80 ? -10.248 -6.258 -5.043 1.00 87.50 80 ALA A O 1
ATOM 627 N N . THR A 1 81 ? -8.486 -7.457 -5.748 1.00 87.62 81 THR A N 1
ATOM 628 C CA . THR A 1 81 ? -9.078 -8.763 -5.406 1.00 87.62 81 THR A CA 1
ATOM 629 C C . THR A 1 81 ? -9.321 -8.907 -3.906 1.00 87.62 81 THR A C 1
ATOM 631 O O . THR A 1 81 ? -10.421 -9.287 -3.504 1.00 87.62 81 THR A O 1
ATOM 634 N N . VAL A 1 82 ? -8.351 -8.532 -3.067 1.00 84.81 82 VAL A N 1
ATOM 635 C CA . VAL A 1 82 ? -8.517 -8.515 -1.605 1.00 84.81 82 VAL A CA 1
ATOM 636 C C . VAL A 1 82 ? -9.656 -7.574 -1.222 1.00 84.81 82 VAL A C 1
ATOM 638 O O . VAL A 1 82 ? -10.533 -7.948 -0.445 1.00 84.81 82 VAL A O 1
ATOM 641 N N . TRP A 1 83 ? -9.704 -6.376 -1.803 1.00 82.12 83 TRP A N 1
ATOM 642 C CA . TRP A 1 83 ? -10.760 -5.417 -1.499 1.00 82.12 83 TRP A CA 1
ATOM 643 C C . TRP A 1 83 ? -12.149 -5.953 -1.854 1.00 82.12 83 TRP A C 1
ATOM 645 O O . TRP A 1 83 ? -13.044 -5.865 -1.021 1.00 82.12 83 TRP A O 1
ATOM 655 N N . LEU A 1 84 ? -12.314 -6.593 -3.017 1.00 84.44 84 LEU A N 1
ATOM 656 C CA . LEU A 1 84 ? -13.577 -7.214 -3.434 1.00 84.44 84 LEU A CA 1
ATOM 657 C C . LEU A 1 84 ? -13.999 -8.373 -2.520 1.00 84.44 84 LEU A C 1
ATOM 659 O O . LEU A 1 84 ? -15.164 -8.452 -2.130 1.00 84.44 84 LEU A O 1
ATOM 663 N N . VAL A 1 85 ? -13.063 -9.251 -2.146 1.00 86.00 85 VAL A N 1
ATOM 664 C CA . VAL A 1 85 ? -13.340 -10.394 -1.258 1.00 86.00 85 VAL A CA 1
ATOM 665 C C . VAL A 1 85 ? -13.766 -9.917 0.131 1.00 86.00 85 VAL A C 1
ATOM 667 O O . VAL A 1 85 ? -14.736 -10.423 0.699 1.00 86.00 85 VAL A O 1
ATOM 670 N N . PHE A 1 86 ? -13.071 -8.920 0.678 1.00 78.12 86 PHE A N 1
ATOM 671 C CA . PHE A 1 86 ? -13.349 -8.401 2.016 1.00 78.12 86 PHE A CA 1
ATOM 672 C C . PHE A 1 86 ? -14.419 -7.306 2.046 1.00 78.12 86 PHE A C 1
ATOM 674 O O . PHE A 1 86 ? -14.884 -6.976 3.135 1.00 78.12 86 PHE A O 1
ATOM 681 N N . TYR A 1 87 ? -14.882 -6.800 0.897 1.00 72.94 87 TYR A N 1
ATOM 682 C CA . TYR A 1 87 ? -15.930 -5.775 0.807 1.00 72.94 87 TYR A CA 1
ATOM 683 C C . TYR A 1 87 ? -17.191 -6.177 1.577 1.00 72.94 87 TYR A C 1
ATOM 685 O O . TYR A 1 87 ? -17.730 -5.397 2.356 1.00 72.94 87 TYR A O 1
ATOM 693 N N . LYS A 1 88 ? -17.609 -7.444 1.460 1.00 65.69 88 LYS A N 1
ATOM 694 C CA . LYS A 1 88 ? -18.770 -7.966 2.199 1.00 65.69 88 LYS A CA 1
ATOM 695 C C . LYS A 1 88 ? -18.537 -8.135 3.703 1.00 65.69 88 LYS A C 1
ATOM 697 O O . LYS A 1 88 ? -19.501 -8.276 4.448 1.00 65.69 88 LYS A O 1
ATOM 702 N N . LYS A 1 89 ? -17.281 -8.146 4.153 1.00 64.81 89 LYS A N 1
ATOM 703 C CA . LYS A 1 89 ? -16.899 -8.354 5.556 1.00 64.81 89 LYS A CA 1
ATOM 704 C C . LYS A 1 89 ? -16.624 -7.039 6.299 1.00 64.81 89 LYS A C 1
ATOM 706 O O . LYS A 1 89 ? -16.513 -7.060 7.520 1.00 64.81 89 LYS A O 1
ATOM 711 N N . MET A 1 90 ? -16.560 -5.903 5.599 1.00 59.81 90 MET A N 1
ATOM 712 C CA . MET A 1 90 ? -16.416 -4.562 6.185 1.00 59.81 90 MET A CA 1
ATOM 713 C C . MET A 1 90 ? -17.754 -4.024 6.736 1.00 59.81 90 MET A C 1
ATOM 715 O O . MET A 1 90 ? -18.129 -2.886 6.473 1.00 59.81 90 MET A O 1
ATOM 719 N N . VAL A 1 91 ? -18.502 -4.843 7.485 1.00 57.69 91 VAL A N 1
ATOM 720 C CA . VAL A 1 91 ? -19.681 -4.380 8.235 1.00 57.69 91 VAL A CA 1
ATOM 721 C C . VAL A 1 91 ? -19.212 -3.967 9.637 1.00 57.69 91 VAL A C 1
ATOM 723 O O . VAL A 1 91 ? -18.557 -4.771 10.305 1.00 57.69 91 VAL A O 1
ATOM 726 N N . PRO A 1 92 ? -19.499 -2.734 10.096 1.00 55.59 92 PRO A N 1
ATOM 727 C CA . PRO A 1 92 ? -19.031 -2.243 11.388 1.00 55.59 92 PRO A CA 1
ATOM 728 C C . PRO A 1 92 ? -19.584 -3.091 12.544 1.00 55.59 92 PRO A C 1
ATOM 730 O O . PRO A 1 92 ? -20.787 -3.346 12.647 1.00 55.59 92 PRO A O 1
ATOM 733 N N . LEU A 1 93 ? -18.688 -3.493 13.451 1.00 54.19 93 LEU A N 1
ATOM 734 C CA . LEU A 1 93 ? -18.990 -4.281 14.658 1.00 54.19 93 LEU A CA 1
ATOM 735 C C . LEU A 1 93 ? -19.906 -3.542 15.653 1.00 54.19 93 LEU A C 1
ATOM 737 O O . LEU A 1 93 ? -20.473 -4.158 16.555 1.00 54.19 93 LEU A O 1
ATOM 741 N N . GLN A 1 94 ? -20.099 -2.234 15.471 1.00 52.41 94 GLN A N 1
ATOM 742 C CA . GLN A 1 94 ? -20.852 -1.367 16.379 1.00 52.41 94 GLN A CA 1
ATOM 743 C C . GLN A 1 94 ? -22.365 -1.646 16.421 1.00 52.41 94 GLN A C 1
ATOM 745 O O . GLN A 1 94 ? -23.043 -1.204 17.344 1.00 52.41 94 GLN A O 1
ATOM 750 N N . SER A 1 95 ? -22.895 -2.445 15.491 1.00 48.84 95 SER A N 1
ATOM 751 C CA . SER A 1 95 ? -24.286 -2.916 15.556 1.00 48.84 95 SER A CA 1
ATOM 752 C C . SER A 1 95 ? -24.556 -3.894 16.711 1.00 48.84 95 SER A C 1
ATOM 754 O O . SER A 1 95 ? -25.719 -4.130 17.028 1.00 48.84 95 SER A O 1
ATOM 756 N N . ARG A 1 96 ? -23.521 -4.441 17.376 1.00 45.25 96 ARG A N 1
ATOM 757 C CA . ARG A 1 96 ? -23.703 -5.394 18.488 1.00 45.25 96 ARG A CA 1
ATOM 758 C C . ARG A 1 96 ? -23.709 -4.772 19.884 1.00 45.25 96 ARG A C 1
ATOM 760 O O . ARG A 1 96 ? -24.457 -5.247 20.726 1.00 45.25 96 ARG A O 1
ATOM 767 N N . THR A 1 97 ? -22.945 -3.709 20.142 1.00 48.22 97 THR A N 1
ATOM 768 C CA . THR A 1 97 ? -22.831 -3.147 21.507 1.00 48.22 97 THR A CA 1
ATOM 769 C C . THR A 1 97 ? -24.046 -2.310 21.920 1.00 48.22 97 THR A C 1
ATOM 771 O O . THR A 1 97 ? -24.313 -2.178 23.102 1.00 48.22 97 THR A O 1
ATOM 774 N N . 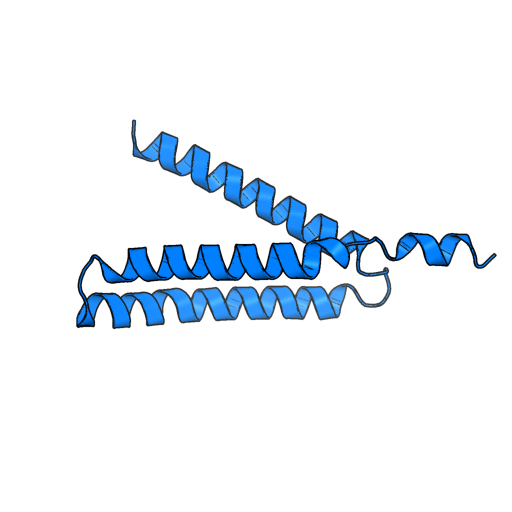ILE A 1 98 ? -24.844 -1.797 20.976 1.00 52.91 98 ILE A N 1
ATOM 775 C CA . ILE A 1 98 ? -26.069 -1.037 21.305 1.00 52.91 98 ILE A CA 1
ATOM 776 C C . ILE A 1 98 ? -27.235 -1.979 21.691 1.00 52.91 98 ILE A C 1
ATOM 778 O O . ILE A 1 98 ? -28.215 -1.542 22.287 1.00 52.91 98 ILE A O 1
ATOM 782 N N . SER A 1 99 ? -27.131 -3.283 21.390 1.00 46.41 99 SER A N 1
ATOM 783 C CA . SER A 1 99 ? -28.149 -4.288 21.740 1.00 46.41 99 SER A CA 1
ATOM 784 C C . SER A 1 99 ? -27.888 -5.006 23.069 1.00 46.41 99 SER A C 1
ATOM 786 O O . SER A 1 99 ? -28.702 -5.841 23.464 1.00 46.41 99 SER A O 1
ATOM 788 N N . GLU A 1 100 ? -26.790 -4.704 23.756 1.00 39.81 100 GLU A N 1
ATOM 789 C CA . GLU A 1 100 ? -26.525 -5.205 25.103 1.00 39.81 100 GLU A CA 1
ATOM 790 C C . GLU A 1 100 ? -26.590 -4.002 26.048 1.00 39.81 100 GLU A C 1
ATOM 792 O O . GLU A 1 100 ? -25.620 -3.276 26.246 1.00 39.81 100 GLU A O 1
ATOM 797 N N . LYS A 1 101 ? -27.825 -3.729 26.481 1.00 37.22 101 LYS A N 1
ATOM 798 C CA . LYS A 1 101 ? -28.152 -2.865 27.617 1.00 37.22 101 LYS A CA 1
ATOM 799 C C . LYS A 1 101 ? -27.391 -3.287 28.866 1.00 37.22 101 LYS A C 1
ATOM 801 O O . LYS A 1 101 ? -27.315 -4.514 29.096 1.00 37.22 101 LYS A O 1
#